Protein AF-A0A1W1XSX0-F1 (afdb_monomer_lite)

Radius of gyration: 20.49 Å; chains: 1; bounding box: 58×34×64 Å

Organism: NCBI:txid1121001

pLDDT: mean 80.8, std 16.95, range [36.97, 95.88]

Sequence (116 aa):
MKALKLFALLALLPAMVWACELEVDTAGKPLKIEVNNMRHGTHNELTLFLTLKNEGKAVYAFNGAESLYVVDEQGRREKPASVDAAPQSIAPGGAIAIRAHYTPSPDYTAATLKVD

Structure (mmCIF, N/CA/C/O backbone):
data_AF-A0A1W1XSX0-F1
#
_entry.id   AF-A0A1W1XSX0-F1
#
loop_
_atom_site.group_PDB
_atom_site.id
_atom_site.type_symbol
_atom_site.label_atom_id
_atom_site.label_alt_id
_atom_site.label_comp_id
_atom_site.label_asym_id
_atom_site.label_entity_id
_atom_site.label_seq_id
_atom_site.pdbx_PDB_ins_code
_atom_site.Cartn_x
_atom_site.Cartn_y
_atom_site.Cartn_z
_atom_site.occupancy
_atom_site.B_iso_or_equiv
_atom_site.auth_seq_id
_atom_site.auth_comp_id
_atom_site.auth_asym_id
_atom_site.auth_atom_id
_atom_site.pdbx_PDB_model_num
ATOM 1 N N . MET A 1 1 ? -44.505 20.160 -47.820 1.00 40.84 1 MET A N 1
ATOM 2 C CA . MET A 1 1 ? -43.078 20.543 -47.742 1.00 40.84 1 MET A CA 1
ATOM 3 C C . MET A 1 1 ? -42.630 20.304 -46.307 1.00 40.84 1 MET A C 1
ATOM 5 O O . MET A 1 1 ? -43.127 20.977 -45.415 1.00 40.84 1 MET A O 1
ATOM 9 N N . LYS A 1 2 ? -41.871 19.228 -46.062 1.00 36.97 2 LYS A N 1
ATOM 10 C CA . LYS A 1 2 ? -41.559 18.729 -44.711 1.00 36.97 2 LYS A CA 1
ATOM 11 C C . LYS A 1 2 ? -40.314 19.429 -44.161 1.00 36.97 2 LYS A C 1
ATOM 13 O O . LYS A 1 2 ? -39.295 19.490 -44.838 1.00 36.97 2 LYS A O 1
ATOM 18 N N . ALA A 1 3 ? -40.439 19.946 -42.942 1.00 44.19 3 ALA A N 1
ATOM 19 C CA . ALA A 1 3 ? -39.370 20.544 -42.157 1.00 44.19 3 ALA A CA 1
ATOM 20 C C . ALA A 1 3 ? -38.317 19.494 -41.768 1.00 44.19 3 ALA A C 1
ATOM 22 O O . ALA A 1 3 ? -38.677 18.420 -41.288 1.00 44.19 3 ALA A O 1
ATOM 23 N N . LEU A 1 4 ? -37.034 19.825 -41.920 1.00 39.53 4 LEU A N 1
ATOM 24 C CA . LEU A 1 4 ? -35.926 19.032 -41.392 1.00 39.53 4 LEU A CA 1
ATOM 25 C C . LEU A 1 4 ? -35.164 19.897 -40.384 1.00 39.53 4 LEU A C 1
ATOM 27 O O . LEU A 1 4 ? -34.401 20.786 -40.753 1.00 39.53 4 LEU A O 1
ATOM 31 N N . LYS A 1 5 ? -35.451 19.683 -39.096 1.00 45.34 5 LYS A N 1
ATOM 32 C CA . LYS A 1 5 ? -34.727 20.302 -37.983 1.00 45.34 5 LYS A CA 1
ATOM 33 C C . LYS A 1 5 ? -33.394 19.573 -37.814 1.00 45.34 5 LYS A C 1
ATOM 35 O O . LYS A 1 5 ? -33.377 18.373 -37.554 1.00 45.34 5 LYS A O 1
ATOM 40 N N . LEU A 1 6 ? -32.301 20.311 -37.971 1.00 43.25 6 LEU A N 1
ATOM 41 C CA . LEU A 1 6 ? -30.934 19.858 -37.746 1.00 43.25 6 LEU A CA 1
ATOM 42 C C . LEU A 1 6 ? -30.696 19.753 -36.229 1.00 43.25 6 LEU A C 1
ATOM 44 O O . LEU A 1 6 ? -30.576 20.765 -35.544 1.00 43.25 6 LEU A O 1
ATOM 48 N N . PHE A 1 7 ? -30.690 18.533 -35.693 1.00 46.16 7 PHE A N 1
ATOM 49 C CA . PHE A 1 7 ? -30.298 18.252 -34.311 1.00 46.16 7 PHE A CA 1
ATOM 50 C C . PHE A 1 7 ? -28.782 18.017 -34.295 1.00 46.16 7 PHE A C 1
ATOM 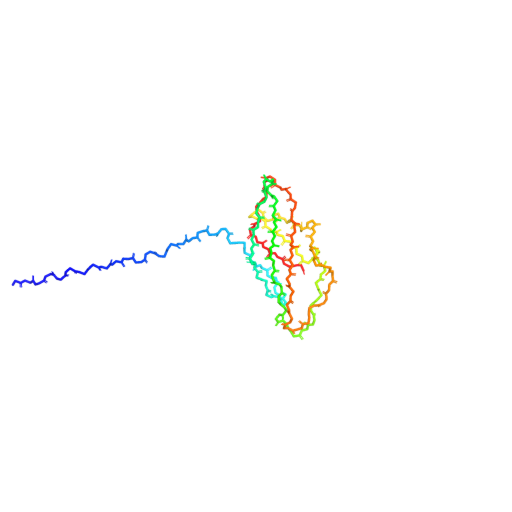52 O O . PHE A 1 7 ? -28.309 16.947 -34.672 1.00 46.16 7 PHE A O 1
ATOM 59 N N . ALA A 1 8 ? -28.009 19.030 -33.907 1.00 50.00 8 ALA A N 1
ATOM 60 C CA . ALA A 1 8 ? -26.588 18.869 -33.623 1.00 50.00 8 ALA A CA 1
ATOM 61 C C . ALA A 1 8 ? -26.442 18.270 -32.216 1.00 50.00 8 ALA A C 1
ATOM 63 O O . ALA A 1 8 ? -26.418 18.987 -31.217 1.00 50.00 8 ALA A O 1
ATOM 64 N N . LEU A 1 9 ? -26.407 16.939 -32.138 1.00 48.09 9 LEU A N 1
ATOM 65 C CA . LEU A 1 9 ? -26.070 16.212 -30.920 1.00 48.09 9 LEU A CA 1
ATOM 66 C C . LEU A 1 9 ? -24.539 16.186 -30.801 1.00 48.09 9 LEU A C 1
ATOM 68 O O . LEU A 1 9 ? -23.867 15.356 -31.409 1.00 48.09 9 LEU A O 1
ATOM 72 N N . LEU A 1 10 ? -23.990 17.151 -30.065 1.00 48.50 10 LEU A N 1
ATOM 73 C CA . LEU A 1 10 ? -22.579 17.190 -29.696 1.00 48.50 10 LEU A CA 1
ATOM 74 C C . LEU A 1 10 ? -22.324 16.040 -28.710 1.00 48.50 10 LEU A C 1
ATOM 76 O O . LEU A 1 10 ? -22.691 16.120 -27.538 1.00 48.50 10 LEU A O 1
ATOM 80 N N . ALA A 1 11 ? -21.769 14.936 -29.206 1.00 52.97 11 ALA A N 1
ATOM 81 C CA . ALA A 1 11 ? -21.390 13.796 -28.388 1.00 52.97 11 ALA A CA 1
ATOM 82 C C . ALA A 1 11 ? -20.250 14.204 -27.440 1.00 52.97 11 ALA A C 1
ATOM 84 O O . ALA A 1 11 ? -19.104 14.363 -27.858 1.00 52.97 11 ALA A O 1
ATOM 85 N N . LEU A 1 12 ? -20.578 14.376 -26.158 1.00 54.06 12 LEU A N 1
ATOM 86 C CA . LEU A 1 12 ? -19.613 14.336 -25.064 1.00 54.06 12 LEU A CA 1
ATOM 87 C C . LEU A 1 12 ? -19.027 12.921 -25.011 1.00 54.06 12 LEU A C 1
ATOM 89 O O . LEU A 1 12 ? -19.599 12.021 -24.402 1.00 54.06 12 LEU A O 1
ATOM 93 N N . LEU A 1 13 ? -17.901 12.718 -25.689 1.00 52.19 13 LEU A N 1
ATOM 94 C CA . LEU A 1 13 ? -17.025 11.581 -25.436 1.00 52.19 13 LEU A CA 1
ATOM 95 C C . LEU A 1 13 ? -16.407 11.785 -24.045 1.00 52.19 13 LEU A C 1
ATOM 97 O O . LEU A 1 13 ? -15.694 12.776 -23.860 1.00 52.19 13 LEU A O 1
ATOM 101 N N . PRO A 1 14 ? -16.646 10.903 -23.058 1.00 48.84 14 PRO A N 1
ATOM 102 C CA . PRO A 1 14 ? -15.815 10.902 -21.870 1.00 48.84 14 PRO A CA 1
ATOM 103 C C . PRO A 1 14 ? -14.406 10.517 -22.318 1.00 48.84 14 PRO A C 1
ATOM 105 O O . PRO A 1 14 ? -14.178 9.420 -22.830 1.00 48.84 14 PRO A O 1
ATOM 108 N N . ALA A 1 15 ? -13.465 11.447 -22.166 1.00 47.28 15 ALA A N 1
ATOM 109 C CA . ALA A 1 15 ? -12.051 11.136 -22.233 1.00 47.28 15 ALA A CA 1
ATOM 110 C C . ALA A 1 15 ? -11.771 10.151 -21.095 1.00 47.28 15 ALA A C 1
ATOM 112 O O . ALA A 1 15 ? -11.662 10.550 -19.936 1.00 47.28 15 ALA A O 1
ATOM 113 N N . MET A 1 16 ? -11.733 8.856 -21.409 1.00 45.91 16 MET A N 1
ATOM 114 C CA . MET A 1 16 ? -11.154 7.871 -20.510 1.00 45.91 16 MET A CA 1
ATOM 115 C C . MET A 1 16 ? -9.666 8.187 -20.454 1.00 45.91 16 MET A C 1
ATOM 117 O O . MET A 1 16 ? -8.888 7.807 -21.326 1.00 45.91 16 MET A O 1
ATOM 121 N N . VAL A 1 17 ? -9.298 8.995 -19.467 1.00 45.00 17 VAL A N 1
ATOM 122 C CA . VAL A 1 17 ? -7.913 9.186 -19.073 1.00 45.00 17 VAL A CA 1
ATOM 123 C C . VAL A 1 17 ? -7.478 7.835 -18.527 1.00 45.00 17 VAL A C 1
ATOM 125 O O . VAL A 1 17 ? -7.867 7.462 -17.425 1.00 45.00 17 VAL A O 1
ATOM 128 N N . TRP A 1 18 ? -6.730 7.071 -19.321 1.00 42.28 18 TRP A N 1
ATOM 129 C CA . TRP A 1 18 ? -5.999 5.902 -18.846 1.00 42.28 18 TRP A CA 1
ATOM 130 C C . TRP A 1 18 ? -4.903 6.380 -17.891 1.00 42.28 18 TRP A C 1
ATOM 132 O O . TRP A 1 18 ? -3.734 6.489 -18.255 1.00 42.28 18 TRP A O 1
ATOM 142 N N . ALA A 1 19 ? -5.282 6.726 -16.663 1.00 42.00 19 ALA A N 1
ATOM 143 C CA . ALA A 1 19 ? -4.364 6.546 -15.561 1.00 42.00 19 ALA A CA 1
ATOM 144 C C . ALA A 1 19 ? -4.142 5.032 -15.476 1.00 42.00 19 ALA A C 1
ATOM 146 O O . ALA A 1 19 ? -5.117 4.283 -15.446 1.00 42.00 19 ALA A O 1
ATOM 147 N N . CYS A 1 20 ? -2.890 4.570 -15.504 1.00 50.28 20 CYS A N 1
ATOM 148 C CA . CYS A 1 20 ? -2.563 3.236 -15.009 1.00 50.28 20 CYS A CA 1
ATOM 149 C C . CYS A 1 20 ? -2.968 3.211 -13.530 1.00 50.28 20 CYS A C 1
ATOM 151 O O . CYS A 1 20 ? -2.186 3.580 -12.657 1.00 50.28 20 CYS A O 1
ATOM 153 N N . GLU A 1 21 ? -4.239 2.931 -13.268 1.00 63.62 21 GLU A N 1
ATOM 154 C CA . GLU A 1 21 ? -4.818 2.911 -11.939 1.00 63.62 21 GLU A CA 1
ATOM 155 C C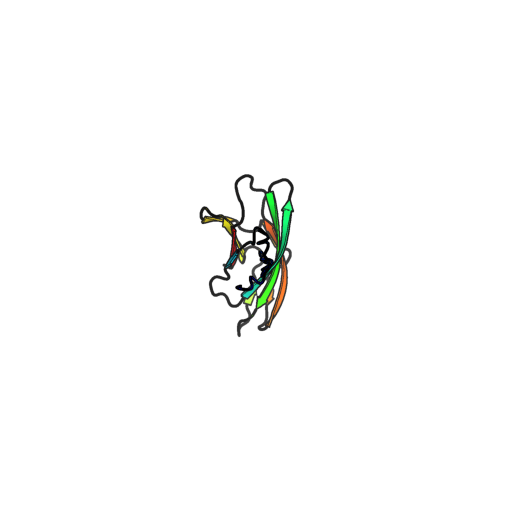 . GLU A 1 21 ? -4.421 1.576 -11.321 1.00 63.62 21 GLU A C 1
ATOM 157 O O . GLU A 1 21 ? -4.839 0.516 -11.780 1.00 63.62 21 GLU A O 1
ATOM 162 N N . LEU A 1 22 ? -3.523 1.627 -10.338 1.00 80.75 22 LEU A N 1
ATOM 163 C CA . LEU A 1 22 ? -3.145 0.456 -9.561 1.00 80.75 22 LEU A CA 1
ATOM 164 C C . LEU A 1 22 ? -4.394 -0.062 -8.849 1.00 80.75 22 LEU A C 1
ATOM 166 O O . LEU A 1 22 ? -4.941 0.621 -7.981 1.00 80.75 22 LEU A O 1
ATOM 170 N N . GLU A 1 23 ? -4.835 -1.264 -9.204 1.00 84.81 23 GLU A N 1
ATOM 171 C CA . GLU A 1 23 ? -5.990 -1.876 -8.562 1.00 84.81 23 GL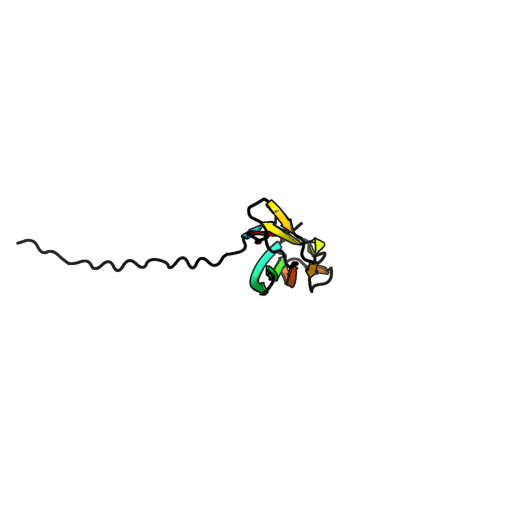U A CA 1
ATOM 172 C C . GLU A 1 23 ? -5.672 -2.162 -7.094 1.00 84.81 23 GLU A C 1
ATOM 174 O O . GLU A 1 23 ? -4.553 -2.527 -6.744 1.00 84.81 23 GLU A O 1
ATOM 179 N N . VAL A 1 24 ? -6.652 -2.017 -6.210 1.00 85.62 24 VAL A N 1
ATOM 180 C CA . VAL A 1 24 ? -6.475 -2.267 -4.779 1.00 85.62 24 VAL A CA 1
ATOM 181 C C . VAL A 1 24 ? -7.387 -3.410 -4.366 1.00 85.62 24 VAL A C 1
ATOM 183 O O . VAL A 1 24 ? -8.609 -3.277 -4.387 1.00 85.62 24 VAL A O 1
ATOM 186 N N . ASP A 1 25 ? -6.791 -4.519 -3.941 1.00 86.94 25 ASP A N 1
ATOM 187 C CA . ASP A 1 25 ? -7.498 -5.683 -3.417 1.00 86.94 25 ASP A CA 1
ATOM 188 C C . ASP A 1 25 ? -7.131 -5.892 -1.947 1.00 86.94 25 ASP A C 1
ATOM 190 O O . ASP A 1 25 ? -6.037 -6.329 -1.590 1.00 86.94 25 ASP A O 1
ATOM 194 N N . THR A 1 26 ? -8.073 -5.583 -1.063 1.00 82.44 26 THR A N 1
ATOM 195 C CA . THR A 1 26 ? -7.873 -5.701 0.383 1.00 82.44 26 THR A CA 1
ATOM 196 C C . THR A 1 26 ? -8.103 -7.122 0.892 1.00 82.44 26 THR A C 1
ATOM 198 O O . THR A 1 26 ? -8.055 -7.336 2.100 1.00 82.44 26 THR A O 1
ATOM 201 N N . ALA A 1 27 ? -8.345 -8.102 0.010 1.00 80.25 27 ALA A N 1
ATOM 202 C CA . ALA A 1 27 ? -8.484 -9.524 0.330 1.00 80.25 27 ALA A CA 1
ATOM 203 C C . ALA A 1 27 ? -9.487 -9.815 1.470 1.00 80.25 27 ALA A C 1
ATOM 205 O O . ALA A 1 27 ? -9.300 -10.727 2.277 1.00 80.25 27 ALA A O 1
ATOM 206 N N . GLY A 1 28 ? -10.552 -9.011 1.573 1.00 77.56 28 GLY A N 1
ATOM 207 C CA . GLY A 1 28 ? -11.570 -9.127 2.626 1.00 77.56 28 GLY A CA 1
ATOM 208 C C . GLY A 1 28 ? -11.137 -8.618 4.007 1.00 77.56 28 GLY A C 1
ATOM 209 O O . GLY A 1 28 ? -11.875 -8.787 4.981 1.00 77.56 28 GLY A O 1
ATOM 210 N N . LYS A 1 29 ? -9.964 -7.985 4.122 1.00 84.56 29 LYS A N 1
ATOM 211 C CA . LYS A 1 29 ? -9.518 -7.307 5.344 1.00 84.56 29 LYS A CA 1
ATOM 212 C C . LYS A 1 29 ? -10.386 -6.067 5.597 1.00 84.56 29 LYS A C 1
ATOM 214 O O . LYS A 1 29 ? -10.851 -5.439 4.646 1.00 84.56 29 LYS A O 1
ATOM 219 N N . PRO A 1 30 ? -10.569 -5.654 6.864 1.00 86.88 30 PRO A N 1
ATOM 220 C CA . PRO A 1 30 ? -11.372 -4.485 7.229 1.00 86.88 30 PRO A CA 1
ATOM 221 C C . PRO A 1 30 ? -10.660 -3.150 6.937 1.00 86.88 30 PRO A C 1
ATOM 223 O O . PRO A 1 30 ? -10.748 -2.203 7.717 1.00 86.88 30 PRO A O 1
ATOM 226 N N . LEU A 1 31 ? -9.912 -3.077 5.841 1.00 89.44 31 LEU A N 1
ATOM 227 C CA . LEU A 1 31 ? -9.193 -1.889 5.422 1.00 89.44 31 LEU A CA 1
ATOM 228 C C . LEU A 1 31 ? -9.801 -1.341 4.142 1.00 89.44 31 LEU A C 1
ATOM 230 O O . LEU A 1 31 ? -10.065 -2.084 3.201 1.00 89.44 31 LEU A O 1
ATOM 234 N N . LYS A 1 32 ? -9.934 -0.023 4.099 1.00 90.75 32 LYS A N 1
ATOM 235 C CA . LYS A 1 32 ? -10.037 0.744 2.868 1.00 90.75 32 LYS A CA 1
ATOM 236 C C . LYS A 1 32 ? -8.668 1.357 2.600 1.00 90.75 32 LYS A C 1
ATOM 238 O O . LYS A 1 32 ? -8.119 2.024 3.478 1.00 90.75 32 LYS A O 1
ATOM 243 N N . ILE A 1 33 ? -8.112 1.108 1.419 1.00 90.50 33 ILE A N 1
ATOM 244 C CA . ILE A 1 33 ? -6.828 1.678 1.004 1.00 90.50 33 ILE A CA 1
ATOM 245 C C . ILE A 1 33 ? -7.083 2.662 -0.123 1.00 90.50 33 ILE A C 1
ATOM 247 O O . ILE A 1 33 ? -7.704 2.325 -1.126 1.00 90.50 33 ILE A O 1
ATOM 251 N N . GLU A 1 34 ? -6.598 3.881 0.060 1.00 90.44 34 GLU A N 1
ATOM 252 C CA . GLU A 1 34 ? -6.647 4.933 -0.946 1.00 90.44 34 GLU A CA 1
ATOM 253 C C . GLU A 1 34 ? -5.225 5.184 -1.449 1.00 90.44 34 GLU A C 1
ATOM 255 O O . GLU A 1 34 ? -4.319 5.472 -0.662 1.00 90.44 34 GLU A O 1
ATOM 260 N N . VAL A 1 35 ? -5.022 5.050 -2.761 1.00 90.19 35 VAL A N 1
ATOM 261 C CA . VAL A 1 35 ? -3.752 5.376 -3.417 1.00 90.19 35 VAL A CA 1
ATOM 262 C C . VAL A 1 35 ? -3.764 6.867 -3.735 1.00 90.19 35 VAL A C 1
ATOM 264 O O . VAL A 1 35 ? -4.314 7.299 -4.741 1.00 90.19 35 VAL A O 1
ATOM 267 N N . ASN A 1 36 ? -3.184 7.675 -2.848 1.00 89.25 36 ASN A N 1
ATOM 268 C CA . ASN A 1 36 ? -3.184 9.133 -2.988 1.00 89.25 36 ASN A CA 1
ATOM 269 C C . ASN A 1 36 ? -2.284 9.600 -4.135 1.00 89.25 36 ASN A C 1
ATOM 271 O O . ASN A 1 36 ? -2.545 10.624 -4.762 1.00 89.25 36 ASN A O 1
ATOM 275 N N . ASN A 1 37 ? -1.168 8.900 -4.344 1.00 87.75 37 ASN A N 1
ATOM 276 C CA . ASN A 1 37 ? -0.211 9.208 -5.396 1.00 87.75 37 ASN A CA 1
ATOM 277 C C . ASN A 1 37 ? 0.667 7.986 -5.696 1.00 87.75 37 ASN A C 1
ATOM 279 O O . ASN A 1 37 ? 0.932 7.162 -4.815 1.00 87.75 37 ASN A O 1
ATOM 283 N N . MET A 1 38 ? 1.174 7.925 -6.923 1.00 88.06 38 MET A N 1
ATOM 284 C CA . MET A 1 38 ? 2.146 6.940 -7.378 1.00 88.06 38 MET A CA 1
ATOM 285 C C . MET A 1 38 ? 3.309 7.668 -8.034 1.00 88.06 38 MET A C 1
ATOM 287 O O . MET A 1 38 ? 3.127 8.458 -8.958 1.00 88.06 38 MET A O 1
ATOM 291 N N . ARG A 1 39 ? 4.523 7.400 -7.559 1.00 86.69 39 ARG A N 1
ATOM 292 C CA . ARG A 1 39 ? 5.738 7.933 -8.167 1.00 86.69 39 ARG A CA 1
ATOM 293 C C . ARG A 1 39 ? 6.561 6.794 -8.739 1.00 86.69 39 ARG A C 1
ATOM 295 O O . ARG A 1 39 ? 6.978 5.913 -7.993 1.00 86.69 39 ARG A O 1
ATOM 302 N N . HIS A 1 40 ? 6.845 6.892 -10.032 1.00 82.19 40 HIS A N 1
ATOM 303 C CA . HIS A 1 40 ? 7.821 6.052 -10.709 1.00 82.19 40 HIS A CA 1
ATOM 304 C C . HIS A 1 40 ? 9.176 6.772 -10.726 1.00 82.19 40 HIS A C 1
ATOM 306 O O . HIS A 1 40 ? 9.261 7.949 -11.090 1.00 82.19 40 HIS A O 1
ATOM 312 N N . GLY A 1 41 ? 10.225 6.099 -10.261 1.00 76.69 41 GLY A N 1
ATOM 313 C CA . GLY A 1 41 ? 11.603 6.576 -10.334 1.00 76.69 41 GLY A CA 1
ATOM 314 C C . GLY A 1 41 ? 12.268 6.217 -11.662 1.00 76.69 41 GLY A C 1
ATOM 315 O O . GLY A 1 41 ? 11.751 5.434 -12.454 1.00 76.69 41 GLY A O 1
ATOM 316 N N . THR A 1 42 ? 13.455 6.772 -11.894 1.00 71.56 42 THR A N 1
ATOM 317 C CA . THR A 1 42 ? 14.238 6.606 -13.133 1.00 71.56 42 THR A CA 1
ATOM 318 C C . THR A 1 42 ? 14.722 5.175 -13.388 1.00 71.56 42 THR A C 1
ATOM 320 O O . THR A 1 42 ? 15.134 4.874 -14.502 1.00 71.56 42 THR A O 1
ATOM 323 N N . HIS A 1 43 ? 14.656 4.296 -12.385 1.00 71.00 43 HIS A N 1
ATOM 324 C CA . HIS A 1 43 ? 15.048 2.885 -12.472 1.00 71.00 43 HIS A CA 1
ATOM 325 C C . HIS A 1 43 ? 13.870 1.937 -12.197 1.00 71.00 43 HIS A C 1
ATOM 327 O O . HIS A 1 43 ? 14.057 0.889 -11.595 1.00 71.00 43 HIS A O 1
ATOM 333 N N . ASN A 1 44 ? 12.645 2.315 -12.578 1.00 70.69 44 ASN A N 1
ATOM 334 C CA . ASN A 1 44 ? 11.420 1.566 -12.254 1.00 70.69 44 ASN A CA 1
ATOM 335 C C . ASN A 1 44 ? 11.195 1.373 -10.746 1.00 70.69 44 ASN A C 1
ATOM 337 O O . ASN A 1 44 ? 10.535 0.432 -10.317 1.00 70.69 44 ASN A O 1
ATOM 341 N N . GLU A 1 45 ? 11.729 2.278 -9.928 1.00 81.69 45 GLU A N 1
ATOM 342 C CA . GLU A 1 45 ? 11.338 2.368 -8.525 1.00 81.69 45 GLU A CA 1
ATOM 343 C C . GLU A 1 45 ? 9.863 2.742 -8.461 1.00 81.69 45 GLU A C 1
ATOM 345 O O . GLU A 1 45 ? 9.427 3.658 -9.161 1.00 81.69 45 GLU A O 1
ATOM 350 N N . LEU A 1 46 ? 9.108 2.091 -7.587 1.00 88.25 46 LEU A N 1
ATOM 351 C CA . LEU A 1 46 ? 7.732 2.470 -7.312 1.00 88.25 46 LEU A CA 1
ATOM 352 C C . LEU A 1 46 ? 7.642 2.970 -5.876 1.00 88.25 46 LEU A C 1
ATOM 354 O O . LEU A 1 46 ? 8.019 2.285 -4.930 1.00 88.25 46 LEU A O 1
ATOM 358 N N . THR A 1 47 ? 7.138 4.185 -5.700 1.00 90.81 47 THR A N 1
ATOM 359 C CA . THR A 1 47 ? 6.732 4.691 -4.388 1.00 90.81 47 THR A CA 1
ATOM 360 C C . THR A 1 47 ? 5.234 4.932 -4.396 1.00 90.81 47 THR A C 1
ATOM 362 O O . THR A 1 47 ? 4.732 5.736 -5.186 1.00 90.81 47 THR A O 1
ATOM 365 N N . LEU A 1 48 ? 4.532 4.257 -3.489 1.00 91.81 48 LEU A N 1
ATOM 366 C CA . LEU A 1 48 ? 3.101 4.418 -3.276 1.00 91.81 48 LEU A CA 1
ATOM 367 C C . LEU A 1 48 ? 2.857 5.289 -2.051 1.00 91.81 48 LEU A C 1
ATOM 369 O O . LEU A 1 48 ? 3.391 5.020 -0.975 1.00 91.81 48 LEU A O 1
ATOM 373 N N . PHE A 1 49 ? 2.022 6.307 -2.213 1.00 92.62 49 PHE A N 1
ATOM 374 C CA . PHE A 1 49 ? 1.541 7.142 -1.120 1.00 92.62 49 PHE A CA 1
ATOM 375 C C . PHE A 1 49 ? 0.127 6.687 -0.790 1.00 92.62 49 PHE A C 1
ATOM 377 O O . PHE A 1 49 ? -0.789 6.899 -1.582 1.00 92.62 49 PHE A O 1
ATOM 384 N N . LEU A 1 50 ? -0.051 6.049 0.362 1.00 93.69 50 LEU A N 1
ATOM 385 C CA . LEU A 1 50 ? -1.274 5.326 0.698 1.00 93.69 50 LEU A CA 1
ATOM 386 C C . LEU A 1 50 ? -1.919 5.903 1.955 1.00 93.69 50 LEU A C 1
ATOM 388 O O . LEU A 1 50 ? -1.223 6.252 2.907 1.00 93.69 50 LEU A O 1
ATOM 392 N N . THR A 1 51 ? -3.247 5.942 1.982 1.00 93.44 51 THR A N 1
ATOM 393 C CA . THR A 1 51 ? -4.023 6.120 3.214 1.00 93.44 51 THR A CA 1
ATOM 394 C C . THR A 1 51 ? -4.719 4.806 3.528 1.00 93.44 51 THR A C 1
ATOM 396 O O . THR A 1 51 ? -5.501 4.312 2.720 1.00 93.44 51 THR A O 1
ATOM 399 N N . LEU A 1 52 ? -4.441 4.234 4.697 1.00 93.25 52 LEU A N 1
ATOM 400 C CA . LEU A 1 52 ? -5.088 3.021 5.184 1.00 93.25 52 LEU A CA 1
ATOM 401 C C . LEU A 1 52 ? -6.104 3.426 6.238 1.00 93.25 52 LEU A C 1
ATOM 403 O O . LEU A 1 52 ? -5.735 3.989 7.268 1.00 93.25 52 LEU A O 1
ATOM 407 N N . LYS A 1 53 ? -7.374 3.114 6.000 1.00 94.25 53 LYS A N 1
ATOM 408 C CA . LYS A 1 53 ? -8.465 3.372 6.933 1.00 94.25 53 LYS A CA 1
ATOM 409 C C . LYS A 1 53 ? -9.065 2.057 7.403 1.00 94.25 53 LYS A C 1
ATOM 411 O O . LYS A 1 53 ? -9.468 1.236 6.586 1.00 94.25 53 LYS A O 1
ATOM 416 N N . ASN A 1 54 ? -9.151 1.869 8.714 1.00 94.81 54 ASN A N 1
ATOM 417 C CA . ASN A 1 54 ? -9.822 0.712 9.290 1.00 94.81 54 ASN A CA 1
ATOM 418 C C . ASN A 1 54 ? -11.336 0.948 9.308 1.00 94.81 54 ASN A C 1
ATOM 420 O O . ASN A 1 54 ? -11.839 1.739 10.103 1.00 94.81 54 ASN A O 1
ATOM 424 N N . GLU A 1 55 ? -12.063 0.258 8.435 1.00 93.12 55 GLU A N 1
ATOM 425 C CA . GLU A 1 55 ? -13.532 0.296 8.368 1.00 93.12 55 GLU A CA 1
ATOM 426 C C . GLU A 1 55 ? -14.183 -0.868 9.133 1.00 93.12 55 GLU A C 1
ATOM 428 O O . GLU A 1 55 ? -15.406 -1.010 9.170 1.00 93.12 55 GLU A O 1
ATOM 433 N N . GLY A 1 56 ? -13.370 -1.702 9.781 1.00 90.69 56 GLY A N 1
ATOM 434 C CA . GLY A 1 56 ? -13.832 -2.771 10.647 1.00 90.69 56 GLY A CA 1
ATOM 435 C C . GLY A 1 56 ? -14.291 -2.299 12.016 1.00 90.69 56 GLY A C 1
ATOM 436 O O . GLY A 1 56 ? -14.126 -1.154 12.430 1.00 90.69 56 GLY A O 1
ATOM 437 N N . LYS A 1 57 ? -14.840 -3.259 12.760 1.00 92.00 57 LYS A N 1
ATOM 438 C CA . LYS A 1 57 ? -15.283 -3.076 14.149 1.00 92.00 57 LYS A CA 1
ATOM 439 C C . LYS A 1 57 ? -14.197 -3.401 15.181 1.00 92.00 57 LYS A C 1
ATOM 441 O O . LYS A 1 57 ? -14.387 -3.124 16.359 1.00 92.00 57 LYS A O 1
ATOM 446 N N . ALA A 1 58 ? -13.089 -4.004 14.752 1.00 92.50 58 ALA A N 1
ATOM 447 C CA . ALA A 1 58 ? -11.972 -4.413 15.601 1.00 92.50 58 ALA A CA 1
ATOM 448 C C . ALA A 1 58 ? -10.699 -3.640 15.239 1.00 92.50 58 ALA A C 1
ATOM 450 O O . ALA A 1 58 ? -10.587 -3.091 14.144 1.00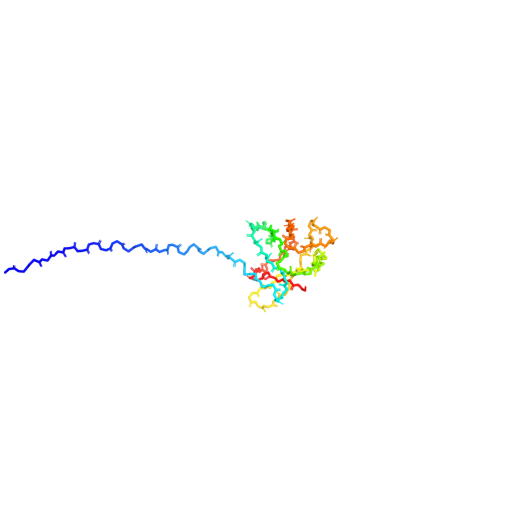 92.50 58 ALA A O 1
ATOM 451 N N . VAL A 1 59 ? -9.741 -3.600 16.165 1.00 92.00 59 VAL A N 1
ATOM 452 C CA . VAL A 1 59 ? -8.414 -3.021 15.920 1.00 92.00 59 VAL A CA 1
ATOM 453 C C . VAL A 1 59 ? -7.705 -3.811 14.820 1.00 92.00 59 VAL A C 1
ATOM 455 O O . VAL A 1 59 ? -7.689 -5.041 14.853 1.00 92.00 59 VAL A O 1
ATOM 458 N N . TYR A 1 60 ? -7.110 -3.104 13.861 1.00 91.75 60 TYR A N 1
ATOM 459 C CA . TYR A 1 60 ? -6.302 -3.699 12.802 1.00 91.75 60 TYR A CA 1
ATOM 460 C C . TYR A 1 60 ? -4.814 -3.547 13.125 1.00 91.75 60 TYR A C 1
ATOM 462 O O . TYR A 1 60 ? -4.348 -2.432 13.356 1.00 91.75 60 TYR A O 1
ATOM 470 N N . ALA A 1 61 ? -4.062 -4.648 13.128 1.00 93.12 61 ALA A N 1
ATOM 471 C CA . ALA A 1 61 ? -2.613 -4.622 13.298 1.00 93.12 61 ALA A CA 1
ATOM 472 C C . ALA A 1 61 ? -1.932 -4.446 11.934 1.00 93.12 61 ALA A C 1
ATOM 474 O O . ALA A 1 61 ? -1.970 -5.340 11.091 1.00 93.12 61 ALA A O 1
ATOM 475 N N . PHE A 1 62 ? -1.315 -3.288 11.720 1.00 92.12 62 PHE A N 1
ATOM 476 C CA . PHE A 1 62 ? -0.505 -3.007 10.544 1.00 92.12 62 PHE A CA 1
ATOM 477 C C . PHE A 1 62 ? 0.966 -3.280 10.866 1.00 92.12 62 PHE A C 1
ATOM 479 O O . PHE A 1 62 ? 1.519 -2.658 11.768 1.00 92.12 62 PHE A O 1
ATOM 486 N N . ASN A 1 63 ? 1.609 -4.182 10.126 1.00 92.25 63 ASN A N 1
ATOM 487 C CA . ASN A 1 63 ? 2.979 -4.642 10.378 1.00 92.25 63 ASN A CA 1
ATOM 488 C C . ASN A 1 63 ? 4.006 -4.019 9.415 1.00 92.25 63 ASN A C 1
ATOM 490 O O . ASN A 1 63 ? 5.047 -4.613 9.136 1.00 92.25 63 ASN A O 1
ATOM 494 N N . GLY A 1 64 ? 3.732 -2.820 8.892 1.00 90.44 64 GLY A N 1
ATOM 495 C CA . GLY A 1 64 ? 4.640 -2.138 7.971 1.00 90.44 64 GLY A CA 1
ATOM 496 C C . GLY A 1 64 ? 4.732 -2.854 6.624 1.00 90.44 64 GLY A C 1
ATOM 497 O O . GLY A 1 64 ? 3.715 -3.197 6.021 1.00 90.44 64 GLY A O 1
ATOM 498 N N . ALA A 1 65 ? 5.962 -3.082 6.160 1.00 89.62 65 ALA A N 1
ATOM 499 C CA . ALA A 1 65 ? 6.246 -3.708 4.868 1.00 89.62 65 ALA A CA 1
ATOM 500 C C . ALA A 1 65 ? 5.681 -5.131 4.727 1.00 89.62 65 ALA A C 1
ATOM 502 O O . ALA A 1 65 ? 5.336 -5.542 3.626 1.00 89.62 65 ALA A O 1
ATOM 503 N N . GLU A 1 66 ? 5.516 -5.861 5.833 1.00 89.38 66 GLU A N 1
ATOM 504 C CA . GLU A 1 66 ? 4.980 -7.228 5.808 1.00 89.38 66 GLU A CA 1
ATOM 505 C C . GLU A 1 66 ? 3.468 -7.289 5.569 1.00 89.38 66 GLU A C 1
ATOM 507 O O . GLU A 1 66 ? 2.942 -8.349 5.258 1.00 89.38 66 GLU A O 1
ATOM 512 N N . SER A 1 67 ? 2.753 -6.170 5.712 1.00 89.31 67 SER A N 1
ATOM 513 C CA . SER A 1 67 ? 1.300 -6.122 5.508 1.00 89.31 67 SER A CA 1
ATOM 514 C C . SER A 1 67 ? 0.889 -5.794 4.075 1.00 89.31 67 SER A C 1
ATOM 516 O O . SER A 1 67 ? -0.308 -5.740 3.805 1.00 89.31 67 SER A O 1
ATOM 518 N N . LEU A 1 68 ? 1.838 -5.526 3.175 1.00 91.56 68 LEU A N 1
ATOM 519 C CA . LEU A 1 68 ? 1.565 -5.056 1.820 1.00 91.56 68 LEU A CA 1
ATOM 520 C C . LEU A 1 68 ? 2.411 -5.813 0.806 1.00 91.56 68 LEU A C 1
ATOM 522 O O . LEU A 1 68 ? 3.571 -6.135 1.050 1.00 91.56 68 LEU A O 1
ATOM 526 N N . TYR A 1 69 ? 1.841 -6.040 -0.365 1.00 91.62 69 TYR A N 1
ATOM 527 C CA . TYR A 1 69 ? 2.583 -6.487 -1.533 1.00 91.62 69 TYR A CA 1
ATOM 528 C C . TYR A 1 69 ? 1.865 -6.029 -2.793 1.00 91.62 69 TYR A C 1
ATOM 530 O O . TYR A 1 69 ? 0.654 -5.822 -2.795 1.00 91.62 69 TYR A O 1
ATOM 538 N N . VAL A 1 70 ? 2.610 -5.881 -3.876 1.00 90.81 70 VAL A N 1
ATOM 539 C CA . VAL A 1 70 ? 2.048 -5.664 -5.207 1.00 90.81 70 VAL A CA 1
ATOM 540 C C . VAL A 1 70 ? 2.136 -6.946 -6.022 1.00 90.81 70 VAL A C 1
ATOM 542 O O . VAL A 1 70 ? 2.935 -7.841 -5.731 1.00 90.81 70 VAL A O 1
ATOM 545 N N . VAL A 1 71 ? 1.264 -7.053 -7.015 1.00 90.75 71 VAL A N 1
ATOM 546 C CA . VAL A 1 71 ? 1.205 -8.149 -7.977 1.00 90.75 71 VAL A CA 1
ATOM 547 C C . VAL A 1 71 ? 1.215 -7.554 -9.381 1.00 90.75 71 VAL A C 1
ATOM 549 O O . VAL A 1 71 ? 0.514 -6.572 -9.627 1.00 90.75 71 VAL A O 1
ATOM 552 N N . ASP A 1 72 ? 2.009 -8.118 -10.289 1.00 89.38 72 ASP A N 1
ATOM 553 C CA . ASP A 1 72 ? 1.973 -7.753 -11.710 1.00 89.38 72 ASP A CA 1
ATOM 554 C C . ASP A 1 72 ? 0.959 -8.604 -12.495 1.00 89.38 72 ASP A C 1
ATOM 556 O O . ASP A 1 72 ? 0.355 -9.541 -11.968 1.00 89.38 72 ASP A O 1
ATOM 560 N N . GLU A 1 73 ? 0.781 -8.309 -13.783 1.00 86.94 73 GLU A N 1
ATOM 561 C CA . GLU A 1 73 ? -0.143 -9.047 -14.661 1.00 86.94 73 GLU A CA 1
ATOM 562 C C . GLU A 1 73 ? 0.212 -10.538 -14.819 1.00 86.94 73 GLU A C 1
ATOM 564 O O . GLU A 1 73 ? -0.632 -11.351 -15.191 1.00 86.94 73 GLU A O 1
ATOM 569 N N . GLN A 1 74 ? 1.458 -10.916 -14.519 1.00 87.25 74 GLN A N 1
ATOM 570 C CA . GLN A 1 74 ? 1.949 -12.294 -14.577 1.00 87.25 74 GLN A CA 1
ATOM 571 C C . GLN A 1 74 ? 1.776 -13.027 -13.236 1.00 87.25 74 GLN A C 1
ATOM 573 O O . GLN A 1 74 ? 2.138 -14.200 -13.117 1.00 87.25 74 GLN A O 1
ATOM 578 N N . GLY A 1 75 ? 1.224 -12.359 -12.217 1.00 87.38 75 GLY A N 1
ATOM 579 C CA . GLY A 1 75 ? 1.012 -12.916 -10.886 1.00 87.38 75 GLY A CA 1
ATOM 580 C C . GLY A 1 75 ? 2.254 -12.906 -9.990 1.00 87.38 75 GLY A C 1
ATOM 581 O O . GLY A 1 75 ? 2.223 -13.498 -8.905 1.00 87.38 75 GLY A O 1
ATOM 582 N N . ARG A 1 76 ? 3.350 -12.255 -10.401 1.00 89.69 76 ARG A N 1
ATOM 583 C CA . ARG A 1 76 ? 4.567 -12.135 -9.589 1.00 89.69 76 ARG A CA 1
ATOM 584 C C . ARG A 1 76 ? 4.327 -11.151 -8.455 1.00 89.69 76 ARG A C 1
ATOM 586 O O . ARG A 1 76 ? 3.808 -10.054 -8.658 1.00 89.69 76 ARG A O 1
ATOM 593 N N . ARG A 1 77 ? 4.716 -11.553 -7.246 1.00 91.31 77 ARG A N 1
ATOM 594 C CA . ARG A 1 77 ? 4.531 -10.765 -6.025 1.00 91.31 77 ARG A CA 1
ATOM 595 C C . ARG A 1 77 ? 5.813 -10.038 -5.667 1.00 91.31 77 ARG A C 1
ATOM 597 O O . ARG A 1 77 ? 6.865 -10.669 -5.610 1.00 91.31 77 ARG A O 1
ATOM 604 N N . GLU A 1 78 ? 5.694 -8.763 -5.331 1.00 89.50 78 GLU A N 1
ATOM 605 C CA . GLU A 1 78 ? 6.797 -7.979 -4.787 1.00 89.50 78 GLU A CA 1
ATOM 606 C C . GLU A 1 78 ? 6.363 -7.295 -3.489 1.00 89.50 78 GLU A C 1
ATOM 608 O O . GLU A 1 78 ? 5.300 -6.676 -3.409 1.00 89.50 78 GLU A O 1
ATOM 613 N N . LYS A 1 79 ? 7.181 -7.442 -2.445 1.00 91.44 79 LYS A N 1
ATOM 614 C CA . LYS A 1 79 ? 6.996 -6.732 -1.178 1.00 91.44 79 LYS A CA 1
ATOM 615 C C . LYS A 1 79 ? 7.705 -5.381 -1.243 1.00 91.44 79 LYS A C 1
ATOM 617 O O . LYS A 1 79 ? 8.741 -5.277 -1.901 1.00 91.44 79 LYS A O 1
ATOM 622 N N . PRO A 1 80 ? 7.203 -4.356 -0.542 1.00 91.69 80 PRO A N 1
ATOM 623 C CA . PRO A 1 80 ? 7.946 -3.116 -0.413 1.00 91.69 80 PRO A CA 1
ATOM 624 C C . PRO A 1 80 ? 9.256 -3.378 0.336 1.00 91.69 80 PRO A C 1
ATOM 626 O O . PRO A 1 80 ? 9.288 -4.086 1.341 1.00 91.69 80 PRO A O 1
ATOM 629 N N . ALA A 1 81 ? 10.339 -2.766 -0.130 1.00 91.19 81 ALA A N 1
ATOM 630 C CA . ALA A 1 81 ? 11.621 -2.763 0.561 1.00 91.19 81 ALA A CA 1
ATOM 631 C C . ALA A 1 81 ? 11.565 -1.978 1.874 1.00 91.19 81 ALA A C 1
ATOM 633 O O . ALA A 1 81 ? 12.281 -2.291 2.824 1.00 91.19 81 ALA A O 1
ATOM 634 N N . SER A 1 82 ? 10.722 -0.947 1.934 1.00 92.06 82 SER A N 1
ATOM 635 C CA . SER A 1 82 ? 10.467 -0.210 3.165 1.00 92.06 82 SER A CA 1
ATOM 636 C C . SER A 1 82 ? 9.084 0.429 3.174 1.00 92.06 82 SER A C 1
ATOM 638 O O . SER A 1 82 ? 8.505 0.754 2.136 1.00 92.06 82 SER A O 1
ATOM 640 N N . VAL A 1 83 ? 8.562 0.617 4.384 1.00 93.81 83 VAL A N 1
ATOM 641 C CA . VAL A 1 83 ? 7.382 1.432 4.667 1.00 93.81 83 VAL A CA 1
ATOM 642 C C . VAL A 1 83 ? 7.768 2.419 5.762 1.00 93.81 83 VAL A C 1
ATOM 644 O O . VAL A 1 83 ? 8.399 2.030 6.743 1.00 93.81 83 VAL A O 1
ATOM 647 N N . ASP A 1 84 ? 7.428 3.694 5.594 1.00 91.12 84 ASP A N 1
ATOM 648 C CA . ASP A 1 84 ? 7.813 4.748 6.546 1.00 91.12 84 ASP A CA 1
ATOM 649 C C . ASP A 1 84 ? 7.056 4.688 7.885 1.00 91.12 84 ASP A C 1
ATOM 651 O O . ASP A 1 84 ? 7.507 5.241 8.889 1.00 91.12 84 ASP A O 1
ATOM 655 N N . ALA A 1 85 ? 5.928 3.985 7.914 1.00 86.25 85 ALA A N 1
ATOM 656 C CA . ALA A 1 85 ? 5.184 3.681 9.119 1.00 86.25 85 ALA A CA 1
ATOM 657 C C . ALA A 1 85 ? 5.715 2.417 9.804 1.00 86.25 85 ALA A C 1
ATOM 659 O O . ALA A 1 85 ? 5.701 1.319 9.242 1.00 86.25 85 ALA A O 1
ATOM 660 N N . ALA A 1 86 ? 6.108 2.577 11.068 1.00 85.12 86 ALA A N 1
ATOM 661 C CA . ALA A 1 86 ? 6.401 1.460 11.952 1.00 85.12 86 ALA A CA 1
ATOM 662 C C . ALA A 1 86 ? 5.150 0.584 12.182 1.00 85.12 86 ALA A C 1
ATOM 664 O O . ALA A 1 86 ? 4.019 1.083 12.050 1.00 85.12 86 ALA A O 1
ATOM 665 N N . PRO A 1 87 ? 5.337 -0.693 12.574 1.00 88.00 87 PRO A N 1
ATOM 666 C CA . PRO A 1 87 ? 4.243 -1.552 12.998 1.00 88.00 87 PRO A CA 1
ATOM 667 C C . PRO A 1 87 ? 3.390 -0.884 14.077 1.00 88.00 87 PRO A C 1
ATOM 669 O O . PRO A 1 87 ? 3.912 -0.407 15.087 1.00 88.00 87 PRO A O 1
ATOM 672 N N . GLN A 1 88 ? 2.081 -0.820 13.859 1.00 91.69 88 GLN A N 1
ATOM 673 C CA . GLN A 1 88 ? 1.157 -0.125 14.747 1.00 91.69 88 GLN A CA 1
ATOM 674 C C . GLN A 1 88 ? -0.276 -0.637 14.609 1.00 91.69 88 GLN A C 1
ATOM 676 O O . GLN A 1 88 ? -0.645 -1.311 13.650 1.00 91.69 88 GLN A O 1
ATOM 681 N N . SER A 1 89 ? -1.103 -0.285 15.587 1.00 93.62 89 SER A N 1
ATOM 682 C CA . SER A 1 89 ? -2.525 -0.612 15.597 1.00 93.62 89 SER A CA 1
ATOM 683 C C . SER A 1 89 ? -3.365 0.548 15.072 1.00 93.62 89 SER A C 1
ATOM 685 O O . SER A 1 89 ? -3.224 1.678 15.530 1.00 93.62 89 SER A O 1
ATOM 687 N N . ILE A 1 90 ? -4.289 0.252 14.162 1.00 93.81 90 ILE A N 1
ATOM 688 C CA . ILE A 1 90 ? -5.282 1.196 13.649 1.00 93.81 90 ILE A CA 1
ATOM 689 C C . ILE A 1 90 ? -6.610 0.881 14.338 1.00 93.81 90 ILE A C 1
ATOM 691 O O . ILE A 1 90 ? -7.207 -0.178 14.120 1.00 93.81 90 ILE A O 1
ATOM 695 N N . ALA A 1 91 ? -7.078 1.785 15.197 1.00 95.44 91 ALA A N 1
ATOM 696 C CA . ALA A 1 91 ? -8.377 1.647 15.853 1.00 95.44 91 ALA A CA 1
ATOM 697 C C . ALA A 1 91 ? -9.531 1.623 14.825 1.00 95.44 91 ALA A C 1
ATOM 699 O O . ALA A 1 91 ? -9.363 2.142 13.720 1.00 95.44 91 ALA A O 1
ATOM 700 N N . PRO A 1 92 ? -10.704 1.058 15.168 1.00 95.88 92 PRO A N 1
ATOM 701 C CA . PRO A 1 92 ? -11.905 1.157 14.336 1.00 95.88 92 PRO A CA 1
ATOM 702 C C . PRO A 1 92 ? -12.206 2.605 13.923 1.00 95.88 92 PRO A C 1
ATOM 704 O O . PRO A 1 92 ? -12.230 3.499 14.768 1.00 95.88 92 PRO A O 1
ATOM 707 N N . GLY A 1 93 ? -12.409 2.848 12.627 1.00 94.50 93 GLY A N 1
ATOM 708 C CA . GLY A 1 93 ? -12.616 4.183 12.052 1.00 94.50 93 GLY A CA 1
ATOM 709 C C . GLY A 1 93 ? -11.352 5.045 11.932 1.00 94.50 93 GLY A C 1
ATOM 710 O O . GLY A 1 93 ? -11.408 6.117 11.328 1.00 94.50 93 GLY A O 1
ATOM 711 N N . GLY A 1 94 ? -10.222 4.592 12.480 1.00 94.00 94 GLY A N 1
ATOM 712 C CA . GLY A 1 94 ? -8.933 5.270 12.396 1.00 94.00 94 GLY A CA 1
ATOM 713 C C . GLY A 1 94 ? -8.316 5.186 11.002 1.00 94.00 94 GLY A C 1
ATOM 714 O O . GLY A 1 94 ? -8.637 4.293 10.213 1.00 94.00 94 GLY A O 1
ATOM 715 N N . ALA A 1 95 ? -7.404 6.112 10.713 1.00 94.75 95 ALA A N 1
ATOM 716 C CA . ALA A 1 95 ? -6.660 6.149 9.464 1.00 94.75 95 ALA A CA 1
ATOM 717 C C . ALA A 1 95 ? -5.189 6.489 9.704 1.00 94.75 95 ALA A C 1
ATOM 719 O O . ALA A 1 95 ? -4.867 7.267 10.604 1.00 94.75 95 ALA A O 1
ATOM 720 N N . ILE A 1 96 ? -4.315 5.926 8.876 1.00 94.31 96 ILE A N 1
ATOM 721 C CA . ILE A 1 96 ? -2.890 6.256 8.827 1.00 94.31 96 ILE A CA 1
ATOM 722 C C . ILE A 1 96 ? -2.486 6.552 7.385 1.00 94.31 96 ILE A C 1
ATOM 724 O O . ILE A 1 96 ? -2.990 5.926 6.453 1.00 94.31 96 ILE A O 1
ATOM 728 N N . ALA A 1 97 ? -1.571 7.499 7.205 1.00 94.19 97 ALA A N 1
ATOM 729 C CA . ALA A 1 97 ? -0.925 7.753 5.925 1.00 94.19 97 ALA A CA 1
ATOM 730 C C . ALA A 1 97 ? 0.471 7.132 5.947 1.00 94.19 97 ALA A C 1
ATOM 732 O O . ALA A 1 97 ? 1.202 7.305 6.924 1.00 94.19 97 ALA A O 1
ATOM 733 N N . ILE A 1 98 ? 0.823 6.415 4.885 1.00 94.06 98 ILE A N 1
ATOM 734 C CA . ILE A 1 98 ? 2.105 5.725 4.759 1.00 94.06 98 ILE A CA 1
ATOM 735 C C . ILE A 1 98 ? 2.700 5.944 3.368 1.00 94.06 98 ILE A C 1
ATOM 737 O O . ILE A 1 98 ? 1.999 6.246 2.396 1.00 94.06 98 ILE A O 1
ATOM 741 N N . ARG A 1 99 ? 4.002 5.713 3.260 1.00 94.56 99 ARG A N 1
ATOM 742 C CA . ARG A 1 99 ? 4.738 5.600 2.005 1.00 94.56 99 ARG A CA 1
ATOM 743 C C . ARG A 1 99 ? 5.389 4.233 1.937 1.00 94.56 99 ARG A C 1
ATOM 745 O O . ARG A 1 99 ? 6.158 3.877 2.825 1.00 94.56 99 ARG A O 1
ATOM 752 N N . ALA A 1 100 ? 5.067 3.486 0.888 1.00 93.62 100 ALA A N 1
ATOM 753 C CA . ALA A 1 100 ? 5.661 2.189 0.596 1.00 93.62 100 ALA A CA 1
ATOM 754 C C . ALA A 1 100 ? 6.624 2.326 -0.586 1.00 93.62 100 ALA A C 1
ATOM 756 O O . ALA A 1 100 ? 6.233 2.813 -1.649 1.00 93.62 100 ALA A O 1
ATOM 757 N N . HIS A 1 101 ? 7.872 1.909 -0.391 1.00 92.62 101 HIS A N 1
ATOM 758 C CA . HIS A 1 101 ? 8.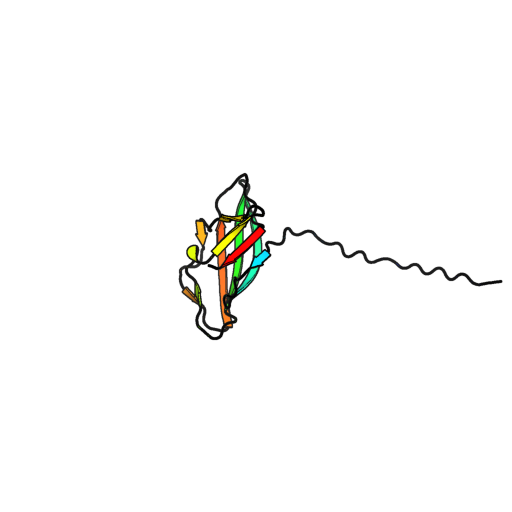934 1.963 -1.389 1.00 92.62 101 HIS A CA 1
ATOM 759 C C . HIS A 1 101 ? 9.239 0.556 -1.893 1.00 92.62 101 HIS A C 1
ATOM 761 O O . HIS A 1 101 ? 9.559 -0.327 -1.101 1.00 92.62 101 HIS A O 1
ATOM 767 N N . TYR A 1 102 ? 9.171 0.363 -3.203 1.00 89.88 102 TYR A N 1
ATOM 768 C CA . TYR A 1 102 ? 9.479 -0.892 -3.882 1.00 89.88 102 TYR A CA 1
ATOM 769 C C . TYR A 1 102 ? 10.802 -0.765 -4.626 1.00 89.88 102 TYR A C 1
ATOM 771 O O . TYR A 1 102 ? 11.203 0.334 -5.028 1.00 89.88 102 TYR A O 1
ATOM 779 N N . THR A 1 103 ? 11.501 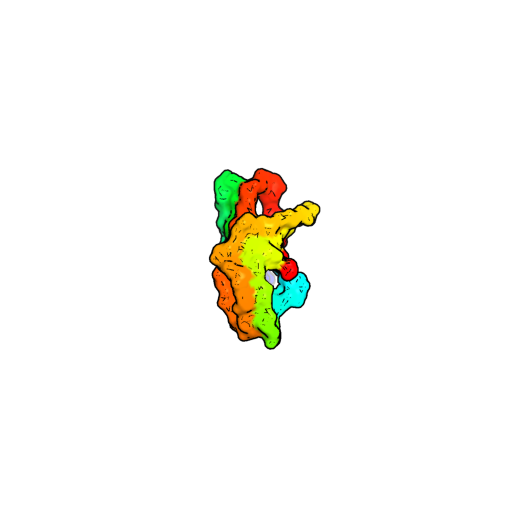-1.889 -4.758 1.00 84.12 103 THR A N 1
ATOM 780 C CA . THR A 1 103 ? 12.812 -1.908 -5.395 1.00 84.12 103 THR A CA 1
ATOM 781 C C . THR A 1 103 ? 12.728 -1.617 -6.893 1.00 84.12 103 THR A C 1
ATOM 783 O O . THR A 1 103 ? 11.712 -1.894 -7.524 1.00 84.12 103 THR A O 1
ATOM 786 N N . PRO A 1 104 ? 13.808 -1.072 -7.479 1.00 75.62 104 PRO A N 1
ATOM 787 C CA . PRO A 1 104 ? 13.994 -1.039 -8.923 1.00 75.62 104 PRO A CA 1
ATOM 788 C C . PRO A 1 104 ? 13.814 -2.434 -9.523 1.00 75.62 104 PRO A C 1
ATOM 790 O O . PRO A 1 104 ? 14.567 -3.349 -9.180 1.00 75.62 104 PRO A O 1
ATOM 793 N N . SER A 1 105 ? 12.874 -2.592 -10.451 1.00 73.81 105 SER A N 1
ATOM 794 C CA . SER A 1 105 ? 12.762 -3.823 -11.228 1.00 73.81 105 SER A CA 1
ATOM 795 C C . SER A 1 105 ? 12.512 -3.508 -12.710 1.00 73.81 105 SER A C 1
ATOM 797 O O . SER A 1 105 ? 11.512 -2.873 -13.058 1.00 73.81 105 SER A O 1
ATOM 799 N N . PRO A 1 106 ? 13.443 -3.872 -13.613 1.00 70.00 106 PRO A N 1
ATOM 800 C CA . PRO A 1 106 ? 13.393 -3.470 -15.018 1.00 70.00 106 PRO A CA 1
ATOM 801 C C . PRO A 1 106 ? 12.215 -4.090 -15.782 1.00 70.00 106 PRO A C 1
ATOM 803 O O . PRO A 1 106 ? 11.769 -3.524 -16.775 1.00 70.00 106 PRO A O 1
ATOM 806 N N . ASP A 1 107 ? 11.713 -5.232 -15.322 1.00 79.31 107 ASP A N 1
ATOM 807 C CA . ASP A 1 107 ? 10.692 -6.039 -15.985 1.00 79.31 107 ASP A CA 1
ATOM 808 C C . ASP A 1 107 ? 9.412 -6.197 -15.153 1.00 79.31 107 ASP A C 1
ATOM 810 O O . ASP A 1 107 ? 8.549 -6.994 -15.516 1.00 79.31 107 ASP A O 1
ATOM 814 N N . TYR A 1 108 ? 9.269 -5.457 -14.051 1.00 80.31 108 TYR A N 1
ATOM 815 C CA . TYR A 1 108 ? 8.093 -5.504 -13.184 1.00 80.31 108 TYR A CA 1
ATOM 816 C C . TYR A 1 108 ? 7.263 -4.228 -13.300 1.00 80.31 108 TYR A C 1
ATOM 818 O O . TYR A 1 108 ? 7.775 -3.112 -13.247 1.00 80.31 108 TYR A O 1
ATOM 826 N N . THR A 1 109 ? 5.951 -4.385 -13.442 1.00 84.56 109 THR A N 1
ATOM 827 C CA . THR A 1 109 ? 4.990 -3.280 -13.390 1.00 84.56 109 THR A CA 1
ATOM 828 C C . THR A 1 109 ? 3.852 -3.697 -12.477 1.00 84.56 109 THR A C 1
ATOM 830 O O . THR A 1 109 ? 3.144 -4.659 -12.763 1.00 84.56 109 THR A O 1
ATOM 833 N N . ALA A 1 110 ? 3.702 -2.992 -11.356 1.00 84.50 110 ALA A N 1
ATOM 834 C CA . ALA A 1 110 ? 2.646 -3.274 -10.396 1.00 84.50 110 ALA A CA 1
ATOM 835 C C . ALA A 1 110 ? 1.271 -3.039 -11.037 1.00 84.50 110 ALA A C 1
ATOM 837 O O . ALA A 1 110 ? 0.999 -1.941 -11.522 1.00 84.50 110 ALA A O 1
ATOM 838 N N . ALA A 1 111 ? 0.418 -4.063 -11.006 1.00 86.31 111 ALA A N 1
ATOM 839 C CA . ALA A 1 111 ? -0.956 -4.011 -11.498 1.00 86.31 111 ALA A CA 1
ATOM 840 C C . ALA A 1 111 ? -1.960 -3.938 -10.340 1.00 86.31 111 ALA A C 1
ATOM 842 O O . ALA A 1 111 ? -2.893 -3.139 -10.378 1.00 86.31 111 ALA A O 1
ATOM 843 N N . THR A 1 112 ? -1.727 -4.706 -9.269 1.00 87.38 112 THR A N 1
ATOM 844 C CA . THR A 1 112 ? -2.617 -4.756 -8.103 1.00 87.38 112 THR A CA 1
ATOM 845 C C . THR A 1 112 ? -1.835 -4.617 -6.799 1.00 87.38 112 THR A C 1
ATOM 847 O O . THR A 1 112 ? -0.905 -5.378 -6.546 1.00 87.38 112 THR A O 1
ATOM 850 N N . LEU A 1 113 ? -2.236 -3.695 -5.929 1.00 88.44 113 LEU A N 1
ATOM 851 C CA . LEU A 1 113 ? -1.836 -3.629 -4.527 1.00 88.44 113 LEU A CA 1
ATOM 852 C C . LEU A 1 113 ? -2.716 -4.553 -3.686 1.00 88.44 113 LEU A C 1
ATOM 854 O O . LEU A 1 113 ? -3.942 -4.473 -3.741 1.00 88.44 113 LEU A O 1
ATOM 858 N N . LYS A 1 114 ? -2.084 -5.378 -2.855 1.00 90.25 114 LYS A N 1
ATOM 859 C CA . LYS A 1 114 ? -2.750 -6.298 -1.938 1.00 90.25 114 LYS A CA 1
ATOM 860 C C . LYS A 1 114 ? -2.275 -6.144 -0.502 1.00 90.25 114 LYS A C 1
ATOM 862 O O . LYS A 1 114 ? -1.175 -5.659 -0.229 1.00 90.25 114 LYS A O 1
ATOM 867 N N . VAL A 1 115 ? -3.133 -6.591 0.409 1.00 87.62 115 VAL A N 1
ATOM 868 C CA . VAL A 1 115 ? -2.874 -6.667 1.851 1.00 87.62 115 VAL A CA 1
ATOM 869 C C . VAL A 1 115 ? -2.779 -8.133 2.261 1.00 87.62 115 VAL A C 1
ATOM 871 O O . VAL A 1 115 ? -3.615 -8.932 1.836 1.00 87.62 115 VAL A O 1
ATOM 874 N N . ASP A 1 116 ? -1.777 -8.478 3.072 1.00 81.19 116 ASP A N 1
ATOM 875 C CA . ASP A 1 116 ? -1.582 -9.844 3.598 1.00 81.19 116 ASP A CA 1
ATOM 876 C C . ASP A 1 116 ? -2.392 -10.127 4.880 1.00 81.19 116 ASP A C 1
ATOM 878 O O . ASP A 1 116 ? -2.692 -9.202 5.679 1.00 81.19 116 ASP A O 1
#

Foldseek 3Di:
DDDDDDDPPPDPDPPPPPPLDAAEDAVPAQWDKDFPDWDQDPLRKIKTWIKIFRQDQAKDWDQWQLFKWFAAPVRDIFTFPGKPDHTDIAHHRGMDIIMGITDRDNPDDGRYMYTD

Secondary structure (DSSP, 8-state):
----------------------EEE-TT-SEEEEEEEEEE-TTS-EEEEEEEEE-SSS-EEE-GGGGEEEE-TT--EE--SEESSPSEEE-TT-EEEEEEEE---TT----EEEE-